Protein AF-A0A0F5HTE3-F1 (afdb_monomer_lite)

Structure (mmCIF, N/CA/C/O backbone):
data_AF-A0A0F5HTE3-F1
#
_entry.id   AF-A0A0F5HTE3-F1
#
loop_
_atom_site.group_PDB
_atom_site.id
_atom_site.type_symbol
_atom_site.label_atom_id
_atom_site.label_alt_id
_atom_site.label_comp_id
_atom_site.label_asym_id
_atom_site.label_entity_id
_atom_site.label_seq_id
_atom_site.pdbx_PDB_ins_code
_atom_site.Cartn_x
_atom_site.Cartn_y
_atom_site.Cartn_z
_atom_site.occupancy
_atom_site.B_iso_or_equiv
_atom_site.auth_seq_id
_atom_site.auth_comp_id
_atom_site.auth_asym_id
_atom_site.auth_atom_id
_atom_site.pdbx_PDB_model_num
ATOM 1 N N . MET A 1 1 ? -7.231 13.471 22.291 1.00 61.38 1 MET A N 1
ATOM 2 C CA . MET A 1 1 ? -7.671 12.810 21.055 1.00 61.38 1 MET A CA 1
ATOM 3 C C . MET A 1 1 ? -8.595 11.696 21.445 1.00 61.38 1 MET A C 1
ATOM 5 O O . MET A 1 1 ? -8.285 10.969 22.388 1.00 61.38 1 MET A O 1
ATOM 9 N N . ASP A 1 2 ? -9.725 11.639 20.762 1.00 89.12 2 ASP A N 1
ATOM 10 C CA . ASP A 1 2 ? -10.675 10.537 20.849 1.00 89.12 2 ASP A CA 1
ATOM 11 C C . ASP A 1 2 ? -10.070 9.282 20.182 1.00 89.12 2 ASP A C 1
ATOM 13 O O . ASP A 1 2 ? -9.232 9.397 19.283 1.00 89.12 2 ASP A O 1
ATOM 17 N N . LEU A 1 3 ? -10.447 8.078 20.615 1.00 92.44 3 LEU A N 1
ATOM 18 C CA . LEU A 1 3 ? -9.941 6.834 20.019 1.00 92.44 3 LEU A CA 1
ATOM 19 C C . LEU A 1 3 ? -10.433 6.655 18.575 1.00 92.44 3 LEU A C 1
ATOM 21 O O . LEU A 1 3 ? -9.718 6.094 17.750 1.00 92.44 3 LEU A O 1
ATOM 25 N N . LEU A 1 4 ? -11.620 7.170 18.248 1.00 94.56 4 LEU A N 1
ATOM 26 C CA . LEU A 1 4 ? -12.123 7.191 16.871 1.00 94.56 4 LEU A CA 1
ATOM 27 C C . LEU A 1 4 ? -11.376 8.212 15.999 1.00 94.56 4 LEU A C 1
ATOM 29 O O . LEU A 1 4 ? -11.123 7.961 14.822 1.00 94.56 4 LEU A O 1
ATOM 33 N N . GLU A 1 5 ? -10.971 9.343 16.582 1.00 95.94 5 GLU A N 1
ATOM 34 C CA . GLU A 1 5 ? -10.191 10.373 15.891 1.00 95.94 5 GLU A CA 1
ATOM 35 C C . GLU A 1 5 ? -8.810 9.844 15.482 1.00 95.94 5 GLU A C 1
ATOM 37 O O . GLU A 1 5 ? -8.364 10.098 14.364 1.00 95.94 5 GLU A O 1
ATOM 42 N N . SER A 1 6 ? -8.145 9.058 16.336 1.00 96.25 6 SER A N 1
ATOM 43 C CA . SER A 1 6 ? -6.845 8.474 15.985 1.00 96.25 6 SER A CA 1
ATOM 44 C C . SER A 1 6 ? -6.945 7.466 14.835 1.00 96.25 6 SER A C 1
ATOM 46 O O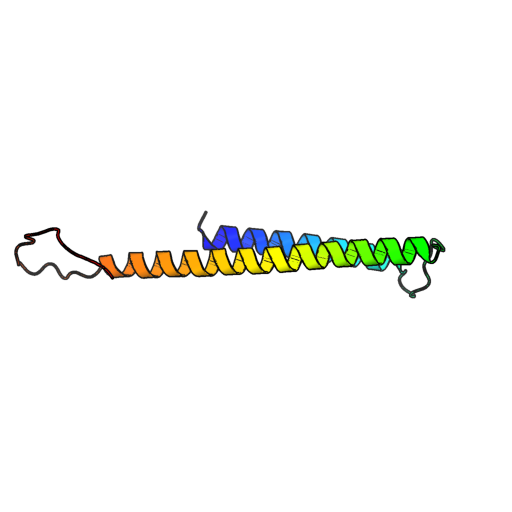 . SER A 1 6 ? -6.099 7.494 13.943 1.00 96.25 6 SER A O 1
ATOM 48 N N . ILE A 1 7 ? -8.003 6.647 14.796 1.00 97.12 7 ILE A N 1
ATOM 49 C CA . ILE A 1 7 ? -8.276 5.731 13.677 1.00 97.12 7 ILE A CA 1
ATOM 50 C C . ILE A 1 7 ? -8.502 6.529 12.388 1.00 97.12 7 ILE A C 1
ATOM 52 O O . ILE A 1 7 ? -7.876 6.235 11.374 1.00 97.12 7 ILE A O 1
ATOM 56 N N . ALA A 1 8 ? -9.321 7.584 12.431 1.00 97.50 8 ALA A N 1
ATOM 5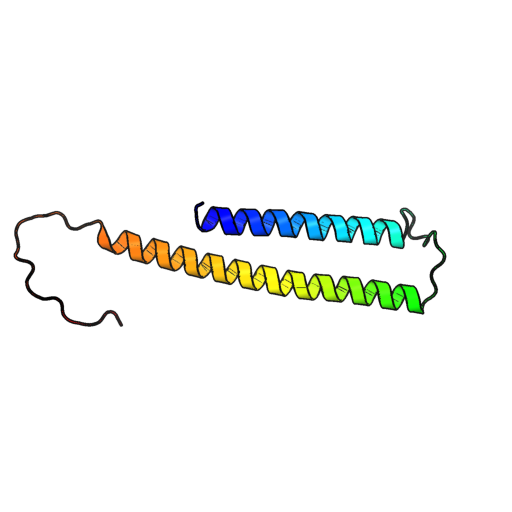7 C CA . ALA A 1 8 ? -9.568 8.432 11.264 1.00 97.50 8 ALA A CA 1
ATOM 58 C C . ALA A 1 8 ? -8.285 9.101 10.735 1.00 97.50 8 ALA A C 1
ATOM 60 O O . ALA A 1 8 ? -8.086 9.198 9.525 1.00 97.50 8 ALA A O 1
ATOM 61 N N . LEU A 1 9 ? -7.387 9.538 11.624 1.00 97.94 9 LEU A N 1
ATOM 62 C CA . LEU A 1 9 ? -6.092 10.098 11.227 1.00 97.94 9 LEU A CA 1
ATOM 63 C C . LEU A 1 9 ? -5.171 9.047 10.588 1.00 97.94 9 LEU A C 1
ATOM 65 O O . LEU A 1 9 ? -4.465 9.367 9.629 1.00 97.94 9 LEU A O 1
ATOM 69 N N . GLU A 1 10 ? -5.178 7.807 11.085 1.00 97.94 10 GLU A N 1
ATOM 70 C CA . GLU A 1 10 ? -4.439 6.694 10.473 1.00 97.94 10 GLU A CA 1
ATOM 71 C C . GLU A 1 10 ? -4.974 6.360 9.065 1.00 97.94 10 GLU A C 1
ATOM 73 O O . GLU A 1 10 ? -4.172 6.198 8.145 1.00 97.94 10 GLU A O 1
ATOM 78 N N . GLU A 1 11 ? -6.297 6.346 8.871 1.00 97.94 11 GLU A N 1
ATOM 79 C CA . GLU A 1 11 ? -6.954 6.159 7.563 1.00 97.94 11 GLU A CA 1
ATOM 80 C C . GLU A 1 11 ? -6.586 7.265 6.561 1.00 97.94 11 GLU A C 1
ATOM 82 O O . GLU A 1 11 ? -6.202 7.006 5.417 1.00 97.94 11 GLU A O 1
ATOM 87 N N . ILE A 1 12 ? -6.618 8.528 7.001 1.00 98.38 12 ILE A N 1
ATOM 88 C CA . ILE A 1 12 ? -6.200 9.663 6.168 1.00 98.38 12 ILE A CA 1
ATOM 89 C C . ILE A 1 12 ? -4.731 9.507 5.761 1.00 98.38 12 ILE A C 1
ATOM 91 O O . ILE A 1 12 ? -4.398 9.665 4.583 1.00 98.38 12 ILE A O 1
ATOM 95 N N . ALA A 1 13 ? -3.850 9.156 6.699 1.00 98.25 13 ALA A N 1
ATOM 96 C CA . ALA A 1 13 ? -2.443 8.918 6.395 1.00 98.25 13 ALA A CA 1
ATOM 97 C C . ALA A 1 13 ? -2.253 7.769 5.385 1.00 98.25 13 ALA A C 1
ATOM 99 O O . ALA A 1 13 ? -1.449 7.899 4.458 1.00 98.25 13 ALA A O 1
ATOM 100 N N . LEU A 1 14 ? -3.013 6.677 5.516 1.00 98.50 14 LEU A N 1
ATOM 101 C CA . LEU A 1 14 ? -2.971 5.539 4.595 1.00 98.50 14 LEU A CA 1
ATOM 102 C C . LEU A 1 14 ? -3.421 5.933 3.179 1.00 98.50 14 LEU A C 1
ATOM 104 O O . LEU A 1 14 ? -2.757 5.569 2.205 1.00 98.50 14 LEU A O 1
ATOM 108 N N . SER A 1 15 ? -4.460 6.767 3.060 1.00 98.50 15 SER A N 1
ATOM 109 C CA . SER A 1 15 ? -4.930 7.295 1.770 1.00 98.50 15 SER A CA 1
ATOM 110 C C . SER A 1 15 ? -3.854 8.105 1.035 1.00 98.50 15 SER A C 1
ATOM 112 O O . SER A 1 15 ? -3.677 7.967 -0.178 1.00 98.50 15 SER A O 1
ATOM 114 N N . HIS A 1 16 ? -3.065 8.898 1.768 1.00 98.56 16 HIS A N 1
ATOM 115 C CA . HIS A 1 16 ? -1.953 9.652 1.193 1.00 98.56 16 HIS A CA 1
ATOM 116 C C . HIS A 1 16 ? -0.833 8.736 0.694 1.00 98.56 16 HIS A C 1
ATOM 118 O O . HIS A 1 16 ? -0.272 8.991 -0.372 1.00 98.56 16 HIS A O 1
ATOM 124 N N . VAL A 1 17 ? -0.532 7.653 1.418 1.00 98.38 17 VAL A N 1
ATOM 125 C CA . VAL A 1 17 ? 0.444 6.645 0.975 1.00 98.38 17 VAL A CA 1
ATOM 126 C C . VAL A 1 17 ? -0.031 5.948 -0.300 1.00 98.38 17 VAL A C 1
ATOM 128 O O . VAL A 1 17 ? 0.746 5.811 -1.244 1.00 98.38 17 VAL A O 1
ATOM 131 N N . MET A 1 18 ? -1.305 5.550 -0.361 1.00 98.38 18 MET A N 1
ATOM 132 C CA . MET A 1 18 ? -1.881 4.925 -1.554 1.00 98.38 18 MET A CA 1
ATOM 133 C C . MET A 1 18 ? -1.846 5.855 -2.770 1.00 98.38 18 MET A C 1
ATOM 135 O O . MET A 1 18 ? -1.456 5.424 -3.855 1.00 98.38 18 MET A O 1
ATOM 139 N N . ASN A 1 19 ? -2.194 7.132 -2.591 1.00 98.50 19 ASN A N 1
ATOM 140 C CA . 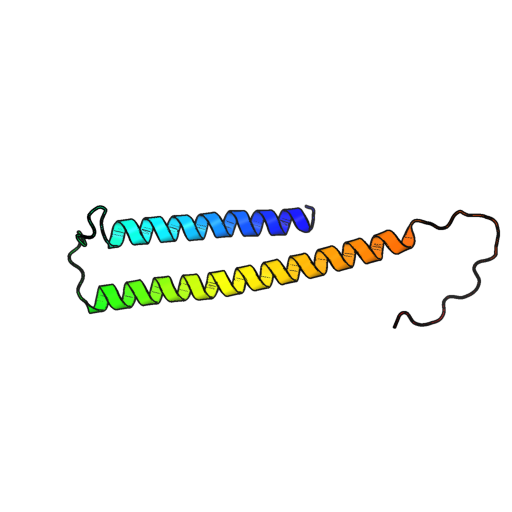ASN A 1 19 ? -2.133 8.124 -3.666 1.00 98.50 19 ASN A CA 1
ATOM 141 C C . ASN A 1 19 ? -0.698 8.340 -4.160 1.00 98.50 19 ASN A C 1
ATOM 143 O O . ASN A 1 19 ? -0.461 8.328 -5.366 1.00 98.50 19 ASN A O 1
ATOM 147 N N . ALA A 1 20 ? 0.269 8.468 -3.247 1.00 98.56 20 ALA A N 1
ATOM 148 C CA . ALA A 1 20 ? 1.676 8.605 -3.614 1.00 98.56 20 ALA A CA 1
ATOM 149 C C . ALA A 1 20 ? 2.189 7.380 -4.395 1.00 98.56 20 ALA A C 1
ATOM 151 O O . ALA A 1 20 ? 2.926 7.528 -5.374 1.00 98.56 20 ALA A O 1
ATOM 152 N N . GLU A 1 21 ? 1.776 6.165 -4.015 1.00 98.44 21 GLU A N 1
ATOM 153 C CA . GLU A 1 21 ? 2.112 4.964 -4.784 1.00 98.44 21 GLU A CA 1
ATOM 154 C C . GLU A 1 21 ? 1.463 4.979 -6.173 1.00 98.44 21 GLU A C 1
ATOM 156 O O . GLU A 1 21 ? 2.124 4.651 -7.159 1.00 98.44 21 GLU A O 1
ATOM 161 N N . ALA A 1 22 ? 0.198 5.393 -6.279 1.00 98.19 22 ALA A N 1
ATOM 162 C CA . ALA A 1 22 ? -0.503 5.497 -7.557 1.00 98.19 22 ALA A CA 1
ATOM 163 C C . ALA A 1 22 ? 0.189 6.486 -8.511 1.00 98.19 22 ALA A C 1
ATOM 165 O O . ALA A 1 22 ? 0.404 6.169 -9.683 1.00 98.19 22 ALA A O 1
ATOM 166 N N . GLU A 1 23 ? 0.617 7.644 -8.005 1.00 98.38 23 GLU A N 1
ATOM 167 C CA . GLU A 1 23 ? 1.400 8.622 -8.769 1.00 98.38 23 GLU A CA 1
ATOM 168 C C . GLU A 1 23 ? 2.753 8.047 -9.213 1.00 98.38 23 GLU A C 1
ATOM 170 O O . GLU A 1 23 ? 3.154 8.219 -10.368 1.00 98.38 23 GLU A O 1
ATOM 175 N N . LYS A 1 24 ? 3.437 7.295 -8.339 1.00 97.94 24 LYS A N 1
ATOM 176 C CA . LYS A 1 24 ? 4.686 6.595 -8.679 1.00 97.94 24 LYS A CA 1
ATOM 177 C C . LYS A 1 24 ? 4.477 5.558 -9.786 1.00 97.94 24 LYS A C 1
ATOM 179 O O . LYS A 1 24 ? 5.294 5.475 -10.702 1.00 97.94 24 LYS A O 1
ATOM 184 N N . ILE A 1 25 ? 3.392 4.784 -9.724 1.00 98.31 25 ILE A N 1
ATOM 185 C CA . ILE A 1 25 ? 3.006 3.828 -10.774 1.00 98.31 25 ILE A CA 1
ATOM 186 C C . ILE A 1 25 ? 2.779 4.565 -12.087 1.00 98.31 25 ILE A C 1
ATOM 188 O O . ILE A 1 25 ? 3.366 4.179 -13.095 1.00 98.31 25 ILE A O 1
ATOM 192 N N . GLN A 1 26 ? 2.001 5.648 -12.077 1.00 97.62 26 GLN A N 1
ATOM 193 C CA . GLN A 1 26 ? 1.734 6.446 -13.271 1.00 97.62 26 GLN A CA 1
ATOM 194 C C . GLN A 1 26 ? 3.016 7.035 -13.880 1.00 97.62 26 GLN A C 1
ATOM 196 O O . GLN A 1 26 ? 3.166 7.044 -15.102 1.00 97.62 26 GLN A O 1
ATOM 201 N N . ALA A 1 27 ? 3.953 7.496 -13.049 1.00 97.25 27 ALA A N 1
ATOM 202 C CA . ALA A 1 27 ? 5.255 7.979 -13.501 1.00 97.25 27 ALA A CA 1
ATOM 203 C C . ALA A 1 27 ? 6.108 6.862 -14.128 1.00 97.25 27 ALA A C 1
ATOM 205 O O . ALA A 1 27 ? 6.784 7.105 -15.126 1.00 97.25 27 ALA A O 1
ATOM 206 N N . PHE A 1 28 ? 6.053 5.644 -13.577 1.00 97.94 28 PHE A N 1
ATOM 207 C CA . PHE A 1 28 ? 6.784 4.484 -14.093 1.00 97.94 28 PHE A CA 1
ATOM 208 C C . PHE A 1 28 ? 6.230 3.984 -15.434 1.00 97.94 28 PHE A C 1
ATOM 210 O O . PHE A 1 28 ? 6.995 3.774 -16.375 1.00 97.94 28 PHE A O 1
ATOM 217 N N . VAL A 1 29 ? 4.908 3.804 -15.542 1.00 97.69 29 VAL A N 1
ATOM 218 C CA . VAL A 1 29 ? 4.274 3.293 -16.774 1.00 97.69 29 VAL A CA 1
ATOM 219 C C . VAL A 1 29 ? 4.145 4.359 -17.861 1.00 97.69 29 VAL A C 1
ATOM 221 O O . VAL A 1 29 ? 4.051 4.022 -19.036 1.00 97.69 29 VAL A O 1
ATOM 224 N N . GLY A 1 30 ? 4.168 5.639 -17.486 1.00 97.25 30 GLY A N 1
ATOM 225 C CA . GLY A 1 30 ? 3.939 6.761 -18.391 1.00 97.25 30 GLY A CA 1
ATOM 226 C C . GLY A 1 30 ? 2.453 7.026 -18.645 1.00 97.25 30 GLY A C 1
ATOM 227 O O . GLY A 1 30 ? 1.603 6.140 -18.567 1.00 97.25 30 GLY A O 1
ATOM 228 N N . LYS A 1 31 ? 2.110 8.279 -18.974 1.00 93.75 31 LYS A N 1
ATOM 229 C CA . LYS A 1 31 ? 0.711 8.691 -19.220 1.00 93.75 31 LYS A CA 1
ATOM 230 C C . LYS A 1 31 ? 0.069 7.953 -20.398 1.00 93.75 31 LYS A C 1
ATOM 232 O O . LYS A 1 31 ? -1.149 7.812 -20.422 1.00 93.75 31 LYS A O 1
ATOM 237 N N . CYS A 1 32 ? 0.883 7.500 -21.347 1.00 95.69 32 CYS A N 1
ATOM 238 C CA . CYS A 1 32 ? 0.451 6.765 -22.530 1.00 95.69 32 CYS A CA 1
ATOM 239 C C . CYS A 1 32 ? 0.768 5.263 -22.437 1.00 95.69 32 CYS A C 1
ATOM 241 O O . CYS A 1 32 ? 0.674 4.578 -23.451 1.00 95.69 32 CYS A O 1
ATOM 243 N N . LEU A 1 33 ? 1.131 4.756 -21.246 1.00 94.25 33 LEU A N 1
ATOM 244 C CA . LEU A 1 33 ? 1.592 3.376 -21.029 1.00 94.25 33 LEU A CA 1
ATOM 245 C C . LEU A 1 33 ? 2.820 3.017 -21.887 1.00 94.25 33 LEU A C 1
ATOM 247 O O . LEU A 1 33 ? 2.968 1.894 -22.365 1.00 94.25 33 LEU A O 1
ATOM 251 N N . ASP A 1 34 ? 3.679 4.005 -22.114 1.00 95.50 34 ASP A N 1
ATOM 252 C CA . ASP A 1 34 ? 4.818 3.982 -23.026 1.00 95.50 34 ASP A CA 1
ATOM 253 C C . ASP A 1 34 ? 6.156 3.683 -22.338 1.00 95.50 34 ASP A C 1
ATOM 255 O O . ASP A 1 34 ? 7.165 3.528 -23.023 1.00 95.50 34 ASP A O 1
ATOM 259 N N . PHE A 1 35 ? 6.167 3.568 -21.004 1.00 96.75 35 PHE A N 1
ATOM 260 C CA . PHE A 1 35 ? 7.358 3.335 -20.185 1.00 96.75 35 PHE A CA 1
ATOM 261 C C . PHE A 1 35 ? 8.528 4.268 -20.561 1.00 96.75 35 PHE A C 1
ATOM 263 O O . PHE A 1 35 ? 9.518 3.825 -21.152 1.00 96.75 35 PHE A O 1
ATOM 270 N N . PRO A 1 36 ? 8.461 5.561 -20.197 1.00 95.31 36 PRO A N 1
ATOM 271 C CA . PRO A 1 36 ? 9.353 6.602 -20.721 1.00 95.31 36 PRO A CA 1
ATOM 272 C C . PRO A 1 36 ? 10.844 6.384 -20.422 1.00 95.31 36 PRO A C 1
ATOM 274 O O . PRO A 1 36 ? 11.697 6.962 -21.090 1.00 95.31 36 PRO A O 1
ATOM 277 N N . THR A 1 37 ? 11.182 5.565 -19.423 1.00 95.62 37 THR A N 1
ATOM 278 C CA . THR A 1 37 ? 12.569 5.223 -19.069 1.00 95.62 37 THR A CA 1
ATOM 279 C C . THR A 1 37 ? 13.085 3.961 -19.765 1.00 95.62 37 THR A C 1
ATOM 281 O O . THR A 1 37 ? 14.212 3.558 -19.498 1.00 95.62 37 THR A O 1
ATOM 284 N N . HIS A 1 38 ? 12.272 3.319 -20.610 1.00 97.06 38 HIS A N 1
ATOM 285 C CA . HIS A 1 38 ? 12.568 2.046 -21.273 1.00 97.06 38 HIS A CA 1
ATOM 286 C C . HIS A 1 38 ? 13.127 0.964 -20.320 1.00 97.06 38 HIS A C 1
ATOM 288 O O . HIS A 1 38 ? 14.214 0.434 -20.564 1.00 97.06 38 HIS A O 1
ATOM 294 N N . PRO A 1 39 ? 12.413 0.633 -19.223 1.00 97.62 39 PRO A N 1
ATOM 295 C CA . PRO A 1 39 ? 12.851 -0.378 -18.276 1.00 97.62 39 PRO A CA 1
ATOM 296 C C . PRO A 1 39 ? 12.895 -1.758 -18.940 1.00 97.62 39 PRO A C 1
ATOM 298 O O . PRO A 1 39 ? 12.068 -2.109 -19.785 1.00 97.62 39 PRO A O 1
ATOM 301 N N . SER A 1 40 ? 13.848 -2.571 -18.511 1.00 98.31 40 SER A N 1
ATOM 302 C CA . SER A 1 40 ? 13.908 -3.990 -18.833 1.00 98.31 40 SER A CA 1
ATOM 303 C C . SER A 1 40 ? 12.728 -4.756 -18.221 1.00 98.31 40 SER A C 1
ATOM 305 O O . SER A 1 40 ? 12.113 -4.339 -17.236 1.00 98.31 40 SER A O 1
ATOM 307 N N . ASN A 1 41 ? 12.446 -5.947 -18.754 1.00 97.88 41 ASN A N 1
ATOM 308 C CA . ASN A 1 41 ? 11.417 -6.829 -18.192 1.00 97.88 41 ASN A CA 1
ATOM 309 C C . ASN A 1 41 ? 11.684 -7.174 -16.715 1.00 97.88 41 ASN A C 1
ATOM 311 O O . ASN A 1 41 ? 10.743 -7.300 -15.933 1.00 97.88 41 ASN A O 1
ATOM 315 N N . GLU A 1 42 ? 12.953 -7.301 -16.315 1.00 98.44 42 GLU A N 1
ATOM 316 C CA . GLU A 1 42 ? 13.328 -7.549 -14.920 1.00 98.44 42 GLU A CA 1
ATOM 317 C C . GLU A 1 42 ? 12.952 -6.368 -14.013 1.00 98.44 42 GLU A C 1
ATOM 319 O O . GLU A 1 42 ? 12.382 -6.568 -12.937 1.00 98.44 42 GLU A O 1
ATOM 324 N N . GLU A 1 43 ? 13.198 -5.136 -14.461 1.00 98.19 43 GLU A N 1
ATOM 325 C CA . GLU A 1 43 ? 12.815 -3.922 -13.734 1.00 98.19 43 GLU A CA 1
ATOM 326 C C . GLU A 1 43 ? 11.296 -3.788 -13.613 1.00 98.19 43 GLU A C 1
ATOM 328 O O . GLU A 1 43 ? 10.806 -3.483 -12.526 1.00 98.19 43 GLU A O 1
ATOM 333 N N . ILE A 1 44 ? 10.542 -4.102 -14.673 1.00 98.25 44 ILE A N 1
ATOM 334 C CA . ILE A 1 44 ? 9.070 -4.137 -14.638 1.00 98.25 44 ILE A CA 1
ATOM 335 C C . ILE A 1 44 ? 8.579 -5.157 -13.604 1.00 98.25 44 ILE A C 1
ATOM 337 O O . ILE A 1 44 ? 7.727 -4.844 -12.770 1.00 98.25 44 ILE A O 1
ATOM 341 N N . MET A 1 45 ? 9.135 -6.372 -13.606 1.00 98.44 45 MET A N 1
ATOM 342 C CA . MET A 1 45 ? 8.768 -7.404 -12.633 1.00 98.44 45 MET A CA 1
ATOM 343 C C . MET A 1 45 ? 9.104 -6.990 -11.199 1.00 98.44 45 MET A C 1
ATOM 345 O O . MET A 1 45 ? 8.305 -7.219 -10.289 1.00 98.44 45 MET A O 1
ATOM 349 N N . LYS A 1 46 ? 10.276 -6.385 -10.981 1.00 98.50 46 LYS A N 1
ATOM 350 C CA . LYS A 1 46 ? 10.700 -5.887 -9.668 1.00 98.50 46 LYS A CA 1
ATOM 351 C C . LYS A 1 46 ? 9.790 -4.761 -9.180 1.00 98.50 46 LYS A C 1
ATOM 353 O O . LYS A 1 46 ? 9.380 -4.784 -8.021 1.00 98.50 46 LYS A O 1
ATOM 358 N N . PHE A 1 47 ? 9.440 -3.825 -10.059 1.00 98.25 47 PHE A N 1
ATOM 359 C CA . PHE A 1 47 ? 8.504 -2.748 -9.759 1.00 98.25 47 PHE A CA 1
ATOM 360 C C . PHE A 1 47 ? 7.133 -3.306 -9.361 1.00 98.25 47 PHE A C 1
ATOM 362 O O . PHE A 1 47 ? 6.627 -2.987 -8.289 1.00 98.25 47 PHE A O 1
ATOM 369 N N . ASN A 1 48 ? 6.581 -4.226 -10.156 1.00 98.19 48 ASN A N 1
ATOM 370 C CA . ASN A 1 48 ? 5.288 -4.846 -9.870 1.00 98.19 48 ASN A CA 1
ATOM 371 C C . ASN A 1 48 ? 5.285 -5.630 -8.545 1.00 98.19 48 ASN A C 1
ATOM 373 O O . ASN A 1 48 ? 4.334 -5.540 -7.774 1.00 98.19 48 ASN A O 1
ATOM 377 N N . LYS A 1 49 ? 6.370 -6.354 -8.232 1.00 98.62 49 LYS A N 1
ATOM 378 C CA . LYS A 1 49 ? 6.535 -7.011 -6.922 1.00 98.62 49 LYS A CA 1
ATOM 379 C C . LYS A 1 49 ? 6.558 -6.004 -5.771 1.00 98.62 49 LYS A C 1
ATOM 381 O O . LYS A 1 49 ? 5.968 -6.271 -4.730 1.00 98.62 49 LYS A O 1
ATOM 386 N N . SER A 1 50 ? 7.210 -4.854 -5.953 1.00 98.25 50 SER A N 1
ATOM 387 C CA . SER A 1 50 ? 7.224 -3.787 -4.946 1.00 98.25 50 SER A CA 1
ATOM 388 C C . SER A 1 50 ? 5.824 -3.228 -4.688 1.00 98.25 50 SER A C 1
ATOM 390 O O . SER A 1 50 ? 5.464 -3.043 -3.529 1.00 98.25 50 SER A O 1
ATOM 392 N N . VAL A 1 51 ? 5.039 -2.986 -5.743 1.00 98.62 51 VAL A N 1
ATOM 393 C CA . VAL A 1 51 ? 3.643 -2.528 -5.624 1.00 98.62 51 VAL A CA 1
ATOM 394 C C . VAL A 1 51 ? 2.796 -3.580 -4.904 1.00 98.62 51 VAL A C 1
ATOM 396 O O . VAL A 1 51 ? 2.064 -3.247 -3.975 1.00 98.62 51 VAL A O 1
ATOM 399 N N . GLY A 1 52 ? 2.947 -4.858 -5.269 1.00 98.62 52 GLY A N 1
ATOM 400 C CA . GLY A 1 52 ? 2.274 -5.970 -4.591 1.00 98.62 52 GLY A CA 1
ATOM 401 C C . GLY A 1 52 ? 2.571 -6.017 -3.089 1.00 98.62 52 GLY A C 1
ATOM 402 O O . GLY A 1 52 ? 1.646 -6.104 -2.288 1.00 98.62 52 GLY A O 1
ATOM 403 N N . GLY A 1 53 ? 3.838 -5.852 -2.695 1.00 98.69 53 GLY A N 1
ATOM 404 C CA . GLY A 1 53 ? 4.229 -5.807 -1.281 1.00 98.69 53 GLY A CA 1
ATOM 405 C C . GLY A 1 53 ? 3.637 -4.620 -0.509 1.00 98.69 53 GLY A C 1
ATOM 406 O O . GLY A 1 53 ? 3.287 -4.761 0.667 1.00 98.69 53 GLY A O 1
ATOM 407 N N . LEU A 1 54 ? 3.465 -3.458 -1.155 1.00 98.56 54 LEU A N 1
ATOM 408 C CA . LEU A 1 54 ? 2.733 -2.353 -0.535 1.00 98.56 54 LEU A CA 1
ATOM 409 C C . LEU A 1 54 ? 1.261 -2.721 -0.329 1.00 98.56 54 LEU A C 1
ATOM 411 O O . LEU A 1 54 ? 0.750 -2.511 0.765 1.00 98.56 54 LEU A O 1
ATOM 415 N N . LEU A 1 55 ? 0.593 -3.289 -1.338 1.00 98.69 55 LEU A N 1
ATOM 416 C CA . LEU A 1 55 ? -0.815 -3.688 -1.233 1.00 98.69 55 LEU A CA 1
ATOM 417 C C . LEU A 1 55 ? -1.038 -4.725 -0.125 1.00 98.69 55 LEU A C 1
ATOM 419 O O . LEU A 1 55 ? -1.970 -4.580 0.661 1.00 98.69 55 LEU A O 1
ATOM 423 N N . GLU A 1 56 ? -0.157 -5.719 0.000 1.00 98.62 56 GLU A N 1
ATOM 424 C CA . GLU A 1 56 ? -0.182 -6.678 1.114 1.00 98.62 56 GLU A CA 1
ATOM 425 C C . GLU A 1 56 ? -0.066 -5.969 2.473 1.00 98.62 56 GLU A C 1
ATOM 427 O O . GLU A 1 56 ? -0.817 -6.258 3.409 1.00 98.62 56 GLU A O 1
ATOM 432 N N . THR A 1 57 ? 0.833 -4.987 2.572 1.00 98.38 57 THR A N 1
ATOM 433 C CA . THR A 1 57 ? 1.015 -4.185 3.790 1.00 98.38 57 THR A CA 1
ATOM 434 C C . THR A 1 57 ? -0.215 -3.327 4.103 1.00 98.38 57 THR A C 1
ATOM 436 O O . THR A 1 57 ? -0.615 -3.245 5.265 1.00 98.38 57 THR A O 1
ATOM 439 N N . VAL A 1 58 ? -0.833 -2.713 3.089 1.00 98.44 58 VAL A N 1
ATOM 440 C CA . VAL A 1 58 ? -2.070 -1.924 3.219 1.00 98.44 58 VAL A CA 1
ATOM 441 C C . VAL A 1 58 ? -3.205 -2.812 3.719 1.00 98.44 58 VAL A C 1
ATOM 443 O O . VAL A 1 58 ? -3.823 -2.479 4.721 1.00 98.44 58 VAL A O 1
ATOM 446 N N . VAL A 1 59 ? -3.415 -3.989 3.124 1.00 98.56 59 VAL A N 1
ATOM 447 C CA . VAL A 1 59 ? -4.448 -4.942 3.572 1.00 98.56 59 VAL A CA 1
ATOM 448 C C . VAL A 1 59 ? -4.260 -5.334 5.041 1.00 98.56 59 VAL A C 1
ATOM 450 O O . VAL A 1 59 ? -5.224 -5.393 5.804 1.00 98.56 59 VAL A O 1
ATOM 453 N N . MET A 1 60 ? -3.018 -5.559 5.476 1.00 98.56 60 MET A N 1
ATOM 454 C CA . MET A 1 60 ? -2.728 -5.840 6.884 1.00 98.56 60 MET A CA 1
ATOM 455 C C . MET A 1 60 ? -3.027 -4.637 7.796 1.00 98.56 60 MET A C 1
ATOM 457 O O . MET A 1 60 ? -3.482 -4.822 8.928 1.00 98.56 60 MET A O 1
ATOM 461 N N . LYS A 1 61 ? -2.784 -3.408 7.326 1.00 98.38 61 LYS A N 1
ATOM 462 C CA . LYS A 1 61 ? -3.116 -2.178 8.058 1.00 98.38 61 LYS A CA 1
ATOM 463 C C . LYS A 1 61 ? -4.622 -1.965 8.177 1.00 98.38 61 LYS A C 1
ATOM 465 O O . LYS A 1 61 ? -5.075 -1.735 9.292 1.00 98.38 61 LYS A O 1
ATOM 470 N N . GLU A 1 62 ? -5.370 -2.132 7.093 1.00 98.38 62 GLU A N 1
ATOM 471 C CA . GLU A 1 62 ? -6.841 -2.089 7.067 1.00 98.38 62 GLU A CA 1
ATOM 472 C C . GLU A 1 62 ? -7.442 -3.083 8.068 1.00 98.38 62 GLU A C 1
ATOM 474 O O . GLU A 1 62 ? -8.295 -2.742 8.887 1.00 98.38 62 GLU A O 1
ATOM 479 N N . TRP A 1 63 ? -6.926 -4.318 8.091 1.00 98.56 63 TRP A N 1
ATOM 480 C CA . TRP A 1 63 ? -7.356 -5.316 9.069 1.00 98.56 63 TRP A CA 1
ATOM 481 C C . TRP A 1 63 ? -7.066 -4.885 10.515 1.00 98.56 63 TRP A C 1
ATOM 483 O O . TRP A 1 63 ? -7.910 -5.053 11.397 1.00 98.56 63 TRP A O 1
ATOM 493 N N . LEU A 1 64 ? -5.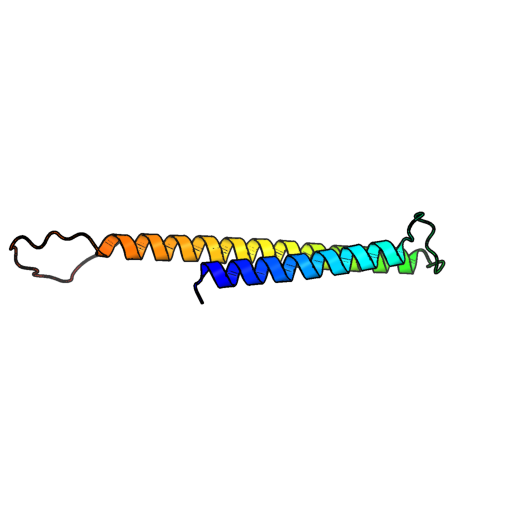893 -4.300 10.779 1.00 98.56 64 LEU A N 1
ATOM 494 C CA . LEU A 1 64 ? -5.540 -3.801 12.109 1.00 98.56 64 LEU A CA 1
ATOM 495 C C . LEU A 1 64 ? -6.421 -2.614 12.536 1.00 98.56 64 LEU A C 1
ATOM 497 O O . LEU A 1 64 ? -6.811 -2.545 13.702 1.00 98.56 64 LEU A O 1
ATOM 501 N N . LEU A 1 65 ? -6.732 -1.695 11.619 1.00 98.38 65 LEU A N 1
ATOM 502 C CA . LEU A 1 65 ? -7.610 -0.547 11.870 1.00 98.38 65 LEU A CA 1
ATOM 503 C C . LEU A 1 65 ? -9.040 -1.006 12.160 1.00 98.38 65 LEU A C 1
ATOM 505 O O . LEU A 1 65 ? -9.628 -0.558 13.145 1.00 98.38 65 LEU A O 1
ATOM 509 N N . LEU A 1 66 ? -9.539 -2.000 11.421 1.00 98.19 66 LEU A N 1
ATOM 510 C CA . LEU A 1 66 ? -10.809 -2.658 11.721 1.00 98.19 66 LEU A CA 1
ATOM 511 C C . LEU A 1 66 ? -10.819 -3.258 13.136 1.00 98.19 66 LEU A C 1
ATOM 513 O O . LEU A 1 66 ? -11.764 -3.035 13.889 1.00 98.19 66 LEU A O 1
ATOM 517 N N . LYS A 1 67 ? -9.754 -3.962 13.545 1.00 98.25 67 LYS A N 1
ATOM 518 C CA . LYS A 1 67 ? -9.653 -4.510 14.912 1.00 98.25 67 LYS A CA 1
ATOM 519 C C . LYS A 1 67 ? -9.576 -3.438 15.990 1.00 98.25 67 LYS A C 1
ATOM 521 O O . LYS A 1 67 ? -10.156 -3.610 17.061 1.00 98.25 67 LYS A O 1
ATOM 526 N N . LYS A 1 68 ? -8.899 -2.318 15.730 1.00 96.88 68 LYS A N 1
ATOM 527 C CA . LYS A 1 68 ? -8.927 -1.164 16.637 1.00 96.88 68 LYS A CA 1
ATOM 528 C C . LYS A 1 68 ? -10.346 -0.610 16.771 1.00 96.88 68 LYS A C 1
ATOM 530 O O . LYS A 1 68 ? -10.775 -0.377 17.896 1.00 96.88 68 LYS A O 1
ATOM 535 N N . LEU A 1 69 ? -11.067 -0.447 15.662 1.00 97.06 69 LEU A N 1
ATOM 536 C CA . LEU A 1 69 ? -12.438 0.060 15.661 1.00 97.06 69 LEU A CA 1
ATOM 537 C C . LEU A 1 69 ? -13.385 -0.855 16.446 1.00 97.06 69 LEU A C 1
ATOM 539 O O . LEU A 1 69 ? -14.090 -0.370 17.325 1.00 97.06 69 LEU A O 1
ATOM 543 N N . GLU A 1 70 ? -13.355 -2.166 16.187 1.00 96.50 70 GLU A N 1
ATOM 544 C CA . GLU A 1 70 ? -14.140 -3.161 16.937 1.00 96.50 70 GLU A CA 1
ATOM 545 C C . GLU A 1 70 ? -13.904 -3.028 18.451 1.00 96.50 70 GLU A C 1
ATOM 547 O O . GLU A 1 70 ? -14.857 -2.906 19.220 1.00 96.50 70 GLU A O 1
ATOM 552 N N . ASN A 1 71 ? -12.638 -2.950 18.876 1.00 94.81 71 ASN A N 1
ATOM 553 C CA . ASN A 1 71 ? -12.294 -2.786 20.288 1.00 94.81 71 ASN A CA 1
ATOM 554 C C . ASN A 1 71 ? -12.851 -1.481 20.873 1.00 94.81 71 ASN A C 1
ATOM 556 O O . ASN A 1 71 ? -13.407 -1.497 21.969 1.00 94.81 71 ASN A O 1
ATOM 560 N N . VAL A 1 72 ? -12.702 -0.351 20.170 1.00 94.12 72 VAL A N 1
ATOM 561 C CA . VAL A 1 72 ? -13.208 0.953 20.634 1.00 94.12 72 VAL A CA 1
ATOM 562 C C . VAL A 1 72 ? -14.720 0.902 20.845 1.00 94.12 72 VAL A C 1
ATOM 564 O O . VAL A 1 72 ? -15.194 1.322 21.901 1.00 94.12 72 VAL A O 1
ATOM 567 N N . LEU A 1 73 ? -15.462 0.311 19.906 1.00 92.94 73 LEU A N 1
ATOM 568 C CA . LEU A 1 73 ? -16.912 0.147 20.021 1.00 92.94 73 LEU A CA 1
ATOM 569 C C . LEU A 1 73 ? -17.298 -0.724 21.230 1.00 92.94 73 LEU A C 1
ATOM 571 O O . LEU A 1 73 ? -18.196 -0.359 21.989 1.00 92.94 73 LEU A O 1
ATOM 575 N N . GLU A 1 74 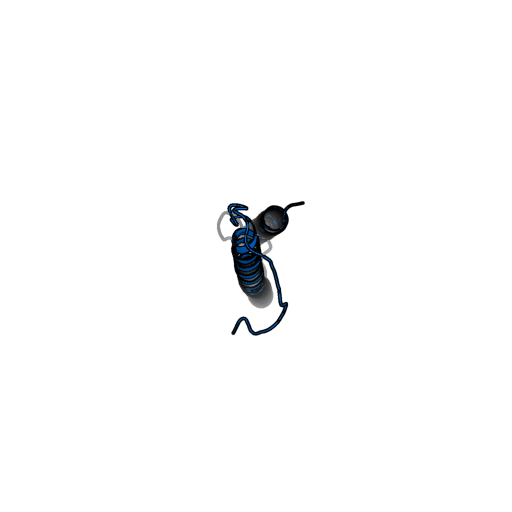? -16.575 -1.819 21.487 1.00 91.62 74 GLU A N 1
ATOM 576 C CA . GLU A 1 74 ? -16.803 -2.639 22.686 1.00 91.62 74 GLU A CA 1
ATOM 577 C C . GLU A 1 74 ? -16.549 -1.879 24.001 1.00 91.62 74 GLU A C 1
ATOM 579 O O . GLU A 1 74 ? -17.240 -2.111 25.000 1.00 91.62 74 GLU A O 1
ATOM 584 N N . PHE A 1 75 ? -15.545 -0.996 24.043 1.00 87.75 75 PHE A N 1
ATOM 585 C CA . PHE A 1 75 ? -15.262 -0.171 25.224 1.00 87.75 75 PHE A CA 1
ATOM 586 C C . PHE A 1 75 ? -16.352 0.883 25.464 1.00 87.75 75 PHE A C 1
ATOM 588 O O . PHE A 1 75 ? -16.729 1.125 26.619 1.00 87.75 75 PHE A O 1
ATOM 595 N N . GLU A 1 76 ? -16.884 1.484 24.400 1.00 82.94 76 GLU A N 1
ATOM 596 C CA . GLU A 1 76 ? -17.976 2.460 24.485 1.00 82.94 76 GLU A CA 1
ATOM 597 C C . GLU A 1 76 ? -19.299 1.838 24.957 1.00 82.94 76 GLU A C 1
ATOM 599 O O . GLU A 1 76 ? -20.037 2.453 25.732 1.00 82.94 76 GLU A O 1
ATOM 604 N N . ASP A 1 77 ? -19.596 0.601 24.557 1.00 77.62 77 ASP A N 1
ATOM 605 C CA . ASP A 1 77 ? -20.807 -0.095 25.008 1.00 77.62 77 ASP A CA 1
ATOM 606 C C . ASP A 1 77 ? -20.730 -0.477 26.496 1.00 77.62 77 ASP A C 1
ATOM 608 O O . ASP A 1 77 ? -21.693 -0.289 27.249 1.00 77.62 77 ASP A O 1
ATOM 612 N N . LYS A 1 78 ? -19.557 -0.921 26.969 1.00 71.88 78 LYS A N 1
ATOM 613 C CA . LYS A 1 78 ? -19.316 -1.242 28.391 1.00 71.88 78 LYS A CA 1
ATOM 614 C C . LYS A 1 78 ? -19.398 -0.011 29.299 1.00 71.88 78 LYS A C 1
ATOM 616 O O . LYS A 1 78 ? -19.805 -0.131 30.453 1.00 71.88 78 LYS A O 1
ATOM 621 N N . THR A 1 79 ? -19.046 1.175 28.804 1.00 61.38 79 THR A N 1
ATOM 622 C CA . THR A 1 79 ? -19.122 2.422 29.590 1.00 61.38 79 THR A CA 1
ATOM 623 C C . THR A 1 79 ? -20.550 2.959 29.726 1.00 61.38 79 THR A C 1
ATOM 625 O O . THR A 1 79 ? -20.883 3.534 30.765 1.00 61.38 79 THR A O 1
ATOM 628 N N . LYS A 1 80 ? -21.433 2.713 28.749 1.00 58.66 80 LYS A N 1
ATOM 629 C CA . LYS A 1 80 ? -22.860 3.095 28.818 1.00 58.66 80 LYS A CA 1
ATOM 630 C C . LYS A 1 80 ? -23.681 2.228 29.781 1.00 58.66 80 LYS A C 1
ATOM 632 O O . LYS A 1 80 ? -24.711 2.679 30.276 1.00 58.66 80 LYS A O 1
ATOM 637 N N . ALA A 1 81 ? -23.216 1.020 30.106 1.00 57.25 81 ALA A N 1
ATOM 638 C CA . ALA A 1 81 ? -23.890 0.130 31.053 1.00 57.25 81 ALA A CA 1
ATOM 639 C C . ALA A 1 81 ? -23.873 0.637 32.515 1.00 57.25 81 ALA A C 1
ATOM 641 O O . ALA A 1 81 ? -24.688 0.196 33.323 1.00 57.25 81 ALA A O 1
ATOM 642 N N . CYS A 1 82 ? -22.998 1.591 32.864 1.00 53.03 82 CYS A N 1
ATOM 643 C CA . CYS A 1 82 ? -22.822 2.070 34.243 1.00 53.03 82 CYS A CA 1
ATOM 644 C C . CYS A 1 82 ? -23.551 3.387 34.591 1.00 53.03 82 CYS A C 1
ATOM 646 O O . CYS A 1 82 ? -23.400 3.867 35.714 1.00 53.03 82 CYS A O 1
ATOM 648 N N . THR A 1 83 ? -24.336 4.002 33.695 1.00 51.56 83 THR A N 1
ATOM 649 C CA . THR A 1 83 ? -24.863 5.372 33.917 1.00 51.56 83 THR A CA 1
ATOM 650 C C . THR A 1 83 ? -26.363 5.485 34.208 1.00 51.56 83 THR A C 1
ATOM 652 O O . THR A 1 83 ? -26.847 6.590 34.447 1.00 51.56 83 THR A O 1
ATOM 655 N N . HIS A 1 84 ? -27.106 4.378 34.307 1.00 48.06 84 HIS A N 1
ATOM 656 C CA . HIS A 1 84 ? -28.531 4.411 34.666 1.00 48.06 84 HIS A CA 1
ATOM 657 C C . HIS A 1 84 ? -28.879 3.524 35.869 1.00 48.06 84 HIS A C 1
ATOM 659 O O . HIS A 1 84 ? -29.580 2.523 35.755 1.00 48.06 84 HIS A O 1
ATOM 665 N N . HIS A 1 85 ? -28.494 3.971 37.066 1.00 47.91 85 HIS A N 1
ATOM 666 C CA . HIS A 1 85 ? -29.291 3.678 38.255 1.00 47.91 85 HIS A CA 1
ATOM 667 C C . HIS A 1 85 ? -30.092 4.928 38.635 1.00 47.91 85 HIS A C 1
ATOM 669 O O . HIS A 1 85 ? -29.501 5.919 39.068 1.00 47.91 85 HIS A O 1
ATOM 675 N N . PRO A 1 86 ? -31.436 4.927 38.512 1.00 46.53 86 PRO A N 1
ATOM 676 C CA . PRO A 1 86 ? -32.233 5.898 39.237 1.00 46.53 86 PRO A CA 1
ATOM 677 C C . PRO A 1 86 ? -32.016 5.598 40.720 1.00 46.53 86 PRO A C 1
ATOM 679 O O . PRO A 1 86 ? -32.431 4.552 41.217 1.00 46.53 86 PRO A O 1
ATOM 682 N N . HIS A 1 87 ? -31.320 6.492 41.418 1.00 46.03 87 HIS A N 1
ATOM 683 C CA . HIS A 1 87 ? -31.105 6.405 42.856 1.00 46.03 87 HIS A CA 1
ATOM 684 C C . HIS A 1 87 ? -32.470 6.519 43.562 1.00 46.03 87 HIS A C 1
ATOM 686 O O . HIS A 1 87 ? -32.919 7.597 43.943 1.00 46.03 87 HIS A O 1
ATOM 692 N N . LYS A 1 88 ? -33.174 5.395 43.710 1.00 45.28 88 LYS A N 1
ATOM 693 C CA . LYS A 1 88 ? -34.263 5.220 44.668 1.00 45.28 88 LYS A CA 1
ATOM 694 C C . LYS A 1 88 ? -33.793 4.199 45.691 1.00 45.28 88 LYS A C 1
ATOM 696 O O . LYS A 1 88 ? -33.733 3.012 45.398 1.00 45.28 88 LYS A O 1
ATOM 701 N N . ASN A 1 89 ? -33.413 4.723 46.859 1.00 47.75 89 ASN A N 1
ATOM 702 C CA . ASN A 1 89 ? -33.185 4.034 48.130 1.00 47.75 89 ASN A CA 1
ATOM 703 C C . ASN A 1 89 ? -33.288 2.502 48.084 1.00 47.75 89 ASN A C 1
ATOM 705 O O . ASN A 1 89 ? -34.343 1.936 48.357 1.00 47.75 89 ASN A O 1
ATOM 709 N N . SER A 1 90 ? -32.175 1.823 47.835 1.00 47.47 90 SER A N 1
ATOM 710 C CA . SER A 1 90 ? -31.961 0.485 48.380 1.00 47.47 90 SER A CA 1
ATOM 711 C C . SER A 1 90 ? -30.463 0.238 48.502 1.00 47.47 90 SER A C 1
ATOM 713 O O . SER A 1 90 ? -29.655 0.690 47.699 1.00 47.47 90 SER A O 1
ATOM 715 N N . THR A 1 91 ? -30.090 -0.359 49.622 1.00 45.53 91 THR A N 1
ATOM 716 C CA . THR A 1 91 ? -28.724 -0.503 50.115 1.00 45.53 91 THR A CA 1
ATOM 717 C C . THR A 1 91 ? -27.857 -1.335 49.171 1.00 45.53 91 THR A C 1
ATOM 719 O O . THR A 1 91 ? -28.099 -2.532 49.030 1.00 45.53 91 THR A O 1
ATOM 722 N N . CYS A 1 92 ? -26.800 -0.747 48.610 1.00 45.28 92 CYS A N 1
ATOM 723 C CA . CYS A 1 92 ? -25.748 -1.505 47.937 1.00 45.28 92 CYS A CA 1
ATOM 724 C C . CYS A 1 92 ? -24.934 -2.274 48.989 1.00 4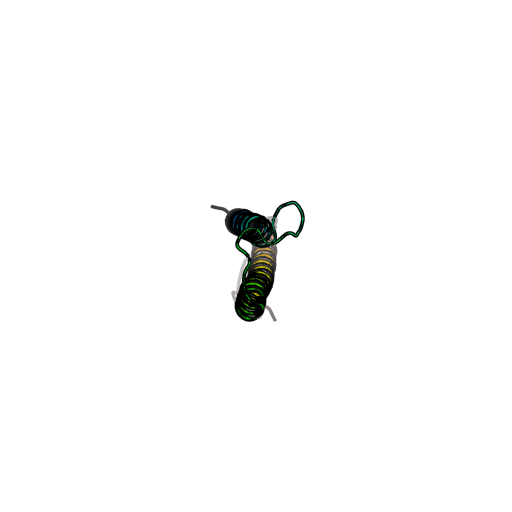5.28 92 CYS A C 1
ATOM 726 O O . CYS A 1 92 ? -24.052 -1.715 49.642 1.00 45.28 92 CYS A O 1
ATOM 728 N N . ARG A 1 93 ? -25.246 -3.559 49.178 1.00 42.09 93 ARG A N 1
ATOM 729 C CA . ARG A 1 93 ? -24.331 -4.529 49.789 1.00 42.09 93 ARG A CA 1
ATOM 730 C C . ARG A 1 93 ? -23.840 -5.470 48.701 1.00 42.09 93 ARG A C 1
ATOM 732 O O . ARG A 1 93 ? -24.654 -6.061 48.007 1.00 42.09 93 ARG A O 1
ATOM 739 N N . GLY A 1 94 ? -22.524 -5.651 48.656 1.00 39.19 94 GLY A N 1
ATOM 740 C CA . GLY A 1 94 ? -21.885 -6.781 47.995 1.00 39.19 94 GLY A CA 1
ATOM 741 C C . GLY A 1 94 ? -21.404 -6.489 46.581 1.00 39.19 94 GLY A C 1
ATOM 742 O O . GLY A 1 94 ? -22.121 -6.706 45.616 1.00 39.19 94 GLY A O 1
ATOM 743 N N . HIS A 1 95 ? -20.132 -6.101 46.473 1.00 51.88 95 HIS A N 1
ATOM 744 C CA . HIS A 1 95 ? -19.285 -6.682 45.434 1.00 51.88 95 HIS A CA 1
ATOM 745 C C . HIS A 1 95 ? -19.353 -8.201 45.591 1.00 51.88 95 HIS A C 1
ATOM 747 O O . HIS A 1 95 ? -19.006 -8.674 46.671 1.00 51.88 95 HIS A O 1
ATOM 753 N N . SER A 1 96 ? -19.784 -8.932 44.566 1.00 49.09 96 SER A N 1
ATOM 754 C CA . SER A 1 96 ? -19.329 -10.284 44.204 1.00 49.09 96 SER A CA 1
ATOM 755 C C . SER A 1 96 ? -19.997 -10.686 42.886 1.00 49.09 96 SER A C 1
ATOM 757 O O . SER A 1 96 ? -21.189 -10.464 42.708 1.00 49.09 96 SER A O 1
ATOM 759 N N . ASP A 1 97 ? -19.213 -11.330 42.029 1.00 44.12 97 ASP A N 1
ATOM 760 C CA . ASP A 1 97 ? -19.644 -12.317 41.035 1.00 44.12 97 ASP A CA 1
ATOM 761 C C . ASP A 1 97 ? -20.048 -11.848 39.629 1.00 44.12 97 ASP A C 1
ATOM 763 O O . ASP A 1 97 ? -21.201 -11.586 39.303 1.00 44.12 97 ASP A O 1
ATOM 767 N N . GLY A 1 98 ? -19.048 -11.935 38.745 1.00 47.75 98 GLY A N 1
ATOM 768 C CA . GLY A 1 98 ? -19.178 -12.791 37.567 1.00 47.75 98 GLY A CA 1
ATOM 769 C C . GLY A 1 98 ? -19.978 -12.219 36.407 1.00 47.75 98 GLY A C 1
ATOM 770 O O . GLY A 1 98 ? -21.057 -12.712 36.092 1.00 47.75 98 GLY A O 1
ATOM 771 N N . CYS A 1 99 ? -19.383 -11.274 35.682 1.00 33.53 99 CYS A N 1
ATOM 772 C CA . CYS A 1 99 ? -19.736 -11.102 34.278 1.00 33.53 99 CYS A CA 1
ATOM 773 C C . CYS A 1 99 ? -19.065 -12.249 33.502 1.00 33.53 99 CYS A C 1
ATOM 775 O O . CYS A 1 99 ? -17.840 -12.260 33.366 1.00 33.53 99 CYS A O 1
ATOM 777 N N . LYS A 1 100 ? -19.853 -13.265 33.131 1.00 40.66 100 LYS A N 1
ATOM 778 C CA . LYS A 1 100 ? -19.459 -14.254 32.119 1.00 40.66 100 LYS A CA 1
ATOM 779 C C . LYS A 1 100 ? -19.288 -13.578 30.767 1.00 40.66 100 LYS A C 1
ATOM 781 O O . LYS A 1 100 ? -20.109 -12.683 30.476 1.00 40.66 100 LYS A O 1
#

Foldseek 3Di:
DQLVVVLVVLVVVLVVVVVVLVVVVCVQCDPVSPRVVPDDPVVVVVSVVVVVVVVVVSVVVVVVSVVSVVVSVVVVVVVVVPPDDPPDDDDDDDDDDDDD

pLDDT: mean 85.35, std 20.86, range [33.53, 98.69]

Radius of gyration: 25.19 Å; chains: 1; bounding box: 48×27×73 Å

InterPro domains:
  IPR058705 Alpha-helical endospore appendage domain-containing protein [PF26595] (1-75)

Organism: Bacillus thermotolerans (NCBI:txid1221996)

Secondary structure (DSSP, 8-state):
--HHHHHHHHHHHHHHHHHHHHHHHHHHH-TTS--TT---HHHHHHHHHHHHHHHHHHHHHHHHHHHHHHHHHHHHHHHHTTS-----S-----------

Sequence (100 aa):
MDLLESIALEEIALSHVMNAEAEKIQAFVGKCLDFPTHPSNEEIMKFNKSVGGLLETVVMKEWLLLKKLENVLEFEDKTKACTHHPHKNSTCRGHSDGCK